Protein AF-G8E3T0-F1 (afdb_monomer)

Nearest PDB structures (foldseek):
  8xuq-assembly1_G  TM=8.216E-01  e=2.963E-08  Solanum lycopersicum
  9cc9-assembly1_L  TM=7.980E-01  e=1.361E-07  Nicotiana benthamiana
  8bv0-assembly2_C  TM=8.442E-01  e=3.912E-07  Solanum lycopersicum
  8xuo-assembly1_G  TM=8.029E-01  e=3.912E-07  Solanum lycopersicum
 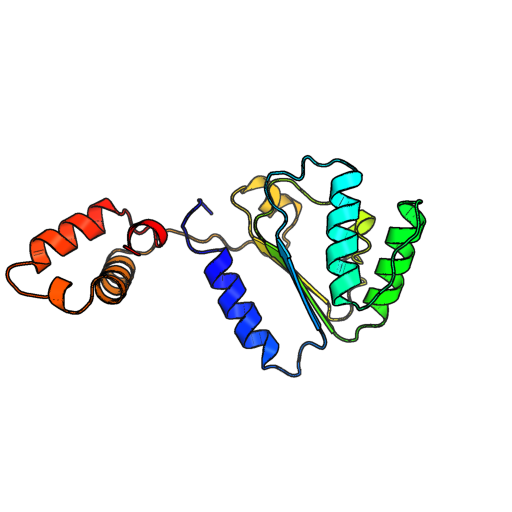 7jlv-assembly1_A  TM=8.069E-01  e=5.476E-06  Nicotiana benthamiana

Sequence (174 aa):
GMGGLGKTTLVRNINNKLGGLDSFNIVMWITVSNRYQEAESDLRKIQNLIAERLKLELREESMETRTSKLRARLMMEKTFVLILDDVWNPIDLDRLGIPEPQVLRGGKIILTTRSSDVCSQMADVPLKIEALNEDEAWSLFCKSAGDVATWEEIEPLAKAITEECGGLPLALKV

Foldseek 3Di:
DAPLLCLVVVVVVVVVVVVVDPLAPFEQEDELDPVCPVDPVSLVVRLVSLCVRLVHDQPDPDLVVSLCRSLVSQLVTQAYEYEYEADEAADDCSSSNNDDPVSHNHYYYHYDYNDPVNCVVPPPDDDDRDAADLVRLLVLLCVQVDPQCVPPVNVVVSSVQSVVQVRRSNSSND

InterPro domains:
  IPR002182 NB-ARC [PF00931] (1-146)
  IPR027417 P-loop containing nucleoside triphosphate hydrolase [G3DSA:3.40.50.300] (1-130)
  IPR027417 P-loop containing nucleoside triphosphate hydrolase [SSF52540] (1-174)
  IPR042197 Apoptotic protease-activating factors, helical domain [G3DSA:1.10.8.430] (131-174)

Secondary structure (DSSP, 8-state):
--TTSSHHHHHHHHHHHHTT-TT-SEEEEEE--TT--S-HHHHHHHHHHHHHHTT-----S-HHHHHHHHHHHHHT-SSEEEEEEEE-S---HHHHTPPPTTT-SSEEEEEEES-HHHHHHH-SS-----PPPHHHHHHHHHHHH-GGGGSTTTHHHHHHHHHHTTT-HHHH--

pLDDT: mean 90.87, std 7.91, range [58.47, 97.62]

Radius of gyration: 20.04 Å; Cα contacts (8 Å, |Δi|>4): 242; chains: 1; bounding box: 42×36×59 Å

Organism: Sesamum indicum (NCBI:txid4182)

Mean predicted aligned error: 5.02 Å

Structure (mmCIF, N/CA/C/O backbone):
data_AF-G8E3T0-F1
#
_entry.id   AF-G8E3T0-F1
#
loop_
_atom_site.group_PDB
_atom_site.id
_atom_site.type_symbol
_atom_site.label_atom_id
_atom_site.label_alt_id
_atom_site.label_comp_id
_atom_site.label_asym_id
_atom_site.label_entity_id
_atom_site.label_seq_id
_atom_site.pdbx_PDB_ins_code
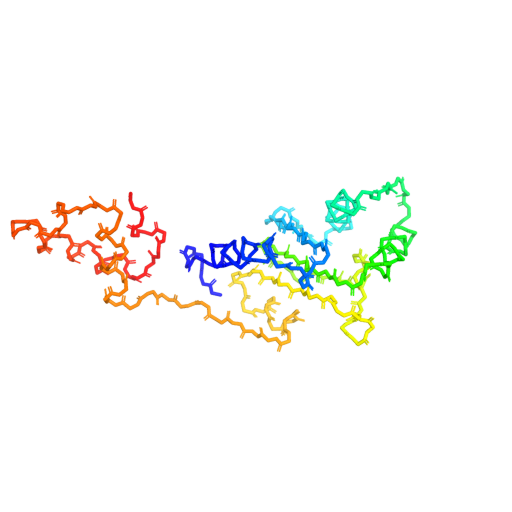_atom_site.Cartn_x
_atom_site.Cartn_y
_atom_site.Cartn_z
_atom_site.occupancy
_atom_site.B_iso_or_equiv
_atom_site.auth_seq_id
_atom_site.auth_comp_id
_atom_site.auth_asym_id
_atom_site.auth_atom_id
_atom_site.pdbx_PDB_model_num
ATOM 1 N N . GLY A 1 1 ? -10.520 4.197 -0.562 1.00 83.88 1 GLY A N 1
ATOM 2 C CA . GLY A 1 1 ? -11.008 4.255 0.838 1.00 83.88 1 GLY A CA 1
ATOM 3 C C . GLY A 1 1 ? -10.299 5.369 1.588 1.00 83.88 1 GLY A C 1
ATOM 4 O O . GLY A 1 1 ? -9.126 5.607 1.301 1.00 83.88 1 GLY A O 1
ATOM 5 N N . MET A 1 2 ? -10.971 6.037 2.531 1.00 90.12 2 MET A N 1
ATOM 6 C CA . MET A 1 2 ? -10.463 7.205 3.278 1.00 90.12 2 MET A CA 1
ATOM 7 C C . MET A 1 2 ? -9.108 6.953 3.978 1.00 90.12 2 MET A C 1
ATOM 9 O O . MET A 1 2 ? -8.680 5.810 4.178 1.00 90.12 2 MET A O 1
ATOM 13 N N . GLY A 1 3 ? -8.380 8.028 4.298 1.00 91.06 3 GLY A N 1
ATOM 14 C CA . GLY A 1 3 ? -7.191 7.969 5.156 1.00 91.06 3 GLY A CA 1
ATOM 15 C C . GLY A 1 3 ? -7.497 7.332 6.519 1.00 91.06 3 GLY A C 1
ATOM 16 O O . GLY A 1 3 ? -8.622 7.396 6.991 1.00 91.06 3 GLY A O 1
ATOM 17 N N . GLY A 1 4 ? -6.515 6.660 7.125 1.00 91.00 4 GLY A N 1
ATOM 18 C CA . GLY A 1 4 ? -6.674 6.045 8.452 1.00 91.00 4 GLY A CA 1
ATOM 19 C C . GLY A 1 4 ? -7.408 4.696 8.498 1.00 91.00 4 GLY A C 1
ATOM 20 O O . GLY A 1 4 ? -7.301 3.999 9.498 1.00 91.00 4 GLY A O 1
ATOM 21 N N . LEU A 1 5 ? -8.040 4.254 7.403 1.00 94.50 5 LEU A N 1
ATOM 22 C CA . LEU A 1 5 ? -8.772 2.974 7.325 1.00 94.50 5 LEU A CA 1
ATOM 23 C C . LEU A 1 5 ? -7.905 1.700 7.285 1.00 94.50 5 LEU A C 1
ATOM 25 O O . LEU A 1 5 ? -8.415 0.603 7.112 1.00 94.50 5 LEU A O 1
ATOM 29 N N . GLY A 1 6 ? -6.579 1.807 7.386 1.00 94.50 6 GLY A N 1
ATOM 30 C CA . GLY A 1 6 ? -5.718 0.620 7.453 1.00 94.50 6 GLY A CA 1
ATOM 31 C C . GLY A 1 6 ? -5.403 -0.072 6.118 1.00 94.50 6 GLY A C 1
ATOM 32 O O . GLY A 1 6 ? -4.883 -1.181 6.139 1.00 94.50 6 GLY A O 1
ATOM 33 N N . LYS A 1 7 ? -5.616 0.573 4.960 1.00 96.56 7 LYS A N 1
ATOM 34 C CA . LYS A 1 7 ? -5.222 0.040 3.629 1.00 96.56 7 LYS A CA 1
ATOM 35 C C . LYS A 1 7 ? -3.768 -0.457 3.589 1.00 96.56 7 LYS A C 1
ATOM 37 O O . LYS A 1 7 ? -3.505 -1.605 3.252 1.00 96.56 7 LYS A O 1
ATOM 42 N N . THR A 1 8 ? -2.829 0.398 3.995 1.00 96.06 8 THR A N 1
ATOM 43 C CA . THR A 1 8 ? -1.400 0.068 4.080 1.00 96.06 8 THR A CA 1
ATOM 44 C C . THR A 1 8 ? -1.142 -1.073 5.066 1.00 96.06 8 THR A C 1
ATOM 46 O O . THR A 1 8 ? -0.328 -1.951 4.799 1.00 96.06 8 THR A O 1
ATOM 49 N N . THR A 1 9 ? -1.863 -1.109 6.190 1.00 95.62 9 THR A N 1
ATOM 50 C CA . THR A 1 9 ? -1.767 -2.197 7.176 1.00 95.62 9 THR A CA 1
ATOM 51 C C . THR A 1 9 ? -2.233 -3.529 6.589 1.00 95.62 9 THR A C 1
ATOM 53 O O . THR A 1 9 ? -1.562 -4.542 6.775 1.00 95.62 9 THR A O 1
ATOM 56 N N . LEU A 1 10 ? -3.333 -3.533 5.832 1.00 95.75 10 LEU A N 1
ATOM 57 C CA . LEU A 1 10 ? -3.834 -4.720 5.145 1.00 95.75 10 LEU A CA 1
ATOM 58 C C . LEU A 1 10 ? -2.800 -5.253 4.148 1.00 95.75 10 LEU A C 1
ATOM 60 O O . LEU A 1 10 ? -2.443 -6.429 4.203 1.00 95.75 10 LEU A O 1
ATOM 64 N N . VAL A 1 11 ? -2.262 -4.387 3.287 1.00 96.12 11 VAL A N 1
ATOM 65 C CA . VAL A 1 11 ? -1.251 -4.795 2.302 1.00 96.12 11 VAL A CA 1
ATOM 66 C C . VAL A 1 11 ? 0.053 -5.230 2.975 1.00 96.12 11 VAL A C 1
ATOM 68 O O . VAL A 1 11 ? 0.683 -6.179 2.517 1.00 96.12 11 VAL A O 1
ATOM 71 N N . ARG A 1 12 ? 0.428 -4.639 4.117 1.00 95.62 12 ARG A N 1
ATOM 72 C CA . ARG A 1 12 ? 1.573 -5.093 4.925 1.00 95.62 12 ARG A CA 1
ATOM 73 C C . ARG A 1 12 ? 1.374 -6.511 5.447 1.00 95.62 12 ARG A C 1
ATOM 75 O O . ARG A 1 12 ? 2.288 -7.325 5.354 1.00 95.62 12 ARG A O 1
ATOM 82 N N . ASN A 1 13 ? 0.177 -6.832 5.932 1.00 94.00 13 ASN A N 1
ATOM 83 C CA . ASN A 1 13 ? -0.151 -8.189 6.362 1.00 94.00 13 ASN A CA 1
ATOM 84 C C . ASN A 1 13 ? -0.101 -9.187 5.196 1.00 94.00 13 ASN A C 1
ATOM 86 O O . ASN A 1 13 ? 0.366 -10.309 5.383 1.00 94.00 13 ASN A O 1
ATOM 90 N N . ILE A 1 14 ? -0.527 -8.780 3.994 1.00 92.62 14 ILE A N 1
ATOM 91 C CA . ILE A 1 14 ? -0.377 -9.590 2.775 1.00 92.62 14 ILE A CA 1
ATOM 92 C C . ILE A 1 14 ? 1.109 -9.803 2.468 1.00 92.62 14 ILE A C 1
ATOM 94 O O . ILE A 1 14 ? 1.539 -10.946 2.375 1.00 92.62 14 ILE A O 1
ATOM 98 N N . ASN A 1 15 ? 1.908 -8.736 2.393 1.00 93.00 15 ASN A N 1
ATOM 99 C CA . ASN A 1 15 ? 3.350 -8.805 2.139 1.00 93.00 15 ASN A CA 1
ATOM 100 C C . ASN A 1 15 ? 4.074 -9.761 3.101 1.00 93.00 15 ASN A C 1
ATOM 102 O O . ASN A 1 15 ? 4.874 -10.583 2.665 1.00 93.00 15 ASN A O 1
ATOM 106 N N . ASN A 1 16 ? 3.755 -9.698 4.396 1.00 90.81 16 ASN A N 1
ATOM 107 C CA . ASN A 1 16 ? 4.359 -10.571 5.405 1.00 90.81 16 ASN A CA 1
ATOM 108 C C . ASN A 1 16 ? 4.004 -12.049 5.193 1.00 90.81 16 ASN A C 1
ATOM 110 O O . ASN A 1 16 ? 4.839 -12.914 5.435 1.00 90.81 16 ASN A O 1
ATOM 114 N N . LYS A 1 17 ? 2.788 -12.345 4.716 1.00 89.19 17 LYS A N 1
ATOM 115 C CA . LYS A 1 17 ? 2.396 -13.711 4.342 1.00 89.19 17 LYS A CA 1
ATOM 116 C C . LYS A 1 17 ? 3.074 -14.157 3.048 1.00 89.19 17 LYS A C 1
ATOM 118 O O . LYS A 1 17 ? 3.516 -15.295 2.975 1.00 89.19 17 LYS A O 1
ATOM 123 N N . LEU A 1 18 ? 3.194 -13.269 2.058 1.00 86.69 18 LEU A N 1
ATOM 124 C CA . LEU A 1 18 ? 3.864 -13.564 0.787 1.00 86.69 18 LEU A CA 1
ATOM 125 C C . LEU A 1 18 ? 5.347 -13.893 0.977 1.00 86.69 18 LEU A C 1
ATOM 127 O O . LEU A 1 18 ? 5.842 -14.804 0.329 1.00 86.69 18 LEU A O 1
ATOM 131 N N . GLY A 1 19 ? 6.036 -13.204 1.891 1.00 74.88 19 GLY A N 1
ATOM 132 C CA . GLY A 1 19 ? 7.446 -13.471 2.193 1.00 74.88 19 GLY A CA 1
ATOM 133 C C . GLY A 1 19 ? 7.724 -14.862 2.779 1.00 74.88 19 GLY A C 1
ATOM 134 O O . GLY A 1 19 ? 8.878 -15.272 2.814 1.00 74.88 19 GLY A O 1
ATOM 135 N N . GLY A 1 20 ? 6.690 -15.583 3.228 1.00 70.44 20 GLY A N 1
ATOM 136 C CA . GLY A 1 20 ? 6.786 -16.965 3.705 1.00 70.44 20 GLY A CA 1
ATOM 137 C C . GLY A 1 20 ? 6.290 -18.016 2.707 1.00 70.44 20 GLY A C 1
ATOM 138 O O . GLY A 1 20 ? 6.202 -19.184 3.074 1.00 70.44 20 GLY A O 1
ATOM 139 N N . LEU A 1 21 ? 5.916 -17.623 1.484 1.00 74.44 21 LEU A N 1
ATOM 140 C CA . LEU A 1 21 ? 5.403 -18.528 0.456 1.00 74.44 21 LEU A CA 1
ATOM 141 C C . LEU A 1 21 ? 6.406 -18.669 -0.692 1.00 74.44 21 LEU A C 1
ATOM 143 O O . LEU A 1 21 ? 6.811 -17.679 -1.292 1.00 74.44 21 LEU A O 1
ATOM 147 N N . ASP A 1 22 ? 6.678 -19.907 -1.106 1.00 73.94 22 ASP A N 1
ATOM 148 C CA . ASP A 1 22 ? 7.505 -20.205 -2.290 1.00 73.94 22 ASP A CA 1
ATOM 149 C C . ASP A 1 22 ? 6.819 -19.838 -3.623 1.00 73.94 22 ASP A C 1
ATOM 151 O O . ASP A 1 22 ? 7.377 -20.026 -4.706 1.00 73.94 22 ASP A O 1
ATOM 155 N N . SER A 1 23 ? 5.581 -19.333 -3.570 1.00 78.50 23 SER A N 1
ATOM 156 C CA . SER A 1 23 ? 4.791 -18.977 -4.749 1.00 78.50 23 SER A CA 1
ATOM 157 C C . SER A 1 23 ? 5.252 -17.690 -5.432 1.00 78.50 23 SER A C 1
ATOM 159 O O . SER A 1 23 ? 4.863 -17.473 -6.578 1.00 78.50 23 SER A O 1
ATOM 161 N N . PHE A 1 24 ? 6.027 -16.839 -4.744 1.00 82.50 24 PHE A N 1
ATOM 162 C CA . PHE A 1 24 ? 6.561 -15.594 -5.298 1.00 82.50 24 PHE A CA 1
ATOM 163 C C . PHE A 1 24 ? 8.069 -15.476 -5.096 1.00 82.50 24 PHE A C 1
ATOM 165 O O . PHE A 1 24 ? 8.551 -15.433 -3.971 1.00 82.50 24 PHE A O 1
ATOM 172 N N . ASN A 1 25 ? 8.811 -15.352 -6.196 1.00 85.44 25 ASN A N 1
ATOM 173 C CA . ASN A 1 25 ? 10.271 -15.244 -6.159 1.00 85.44 25 ASN A CA 1
ATOM 174 C C . ASN A 1 25 ? 10.739 -13.909 -5.565 1.00 85.44 25 ASN A C 1
ATOM 176 O O . ASN A 1 25 ? 11.810 -13.824 -4.966 1.00 85.44 25 ASN A O 1
ATOM 180 N N . ILE A 1 26 ? 9.960 -12.848 -5.790 1.00 89.56 26 ILE A N 1
ATOM 181 C CA . ILE A 1 26 ? 10.305 -11.493 -5.376 1.00 89.56 26 ILE A CA 1
ATOM 182 C C . ILE A 1 26 ? 9.055 -10.681 -5.039 1.00 89.56 26 ILE A C 1
ATOM 184 O O . ILE A 1 26 ? 8.051 -10.703 -5.751 1.00 89.56 26 ILE A O 1
ATOM 188 N N . VAL A 1 27 ? 9.141 -9.921 -3.947 1.00 91.88 27 VAL A N 1
ATOM 189 C CA . VAL A 1 27 ? 8.119 -8.959 -3.530 1.00 91.88 27 VAL A CA 1
ATOM 190 C C . VAL A 1 27 ? 8.774 -7.589 -3.369 1.00 91.88 27 VAL A C 1
ATOM 192 O O . VAL A 1 27 ? 9.738 -7.415 -2.620 1.00 91.88 27 VAL A O 1
ATOM 195 N N . MET A 1 28 ? 8.267 -6.603 -4.102 1.00 93.88 28 MET A N 1
ATOM 196 C CA . MET A 1 28 ? 8.812 -5.251 -4.172 1.00 93.88 28 MET A CA 1
ATOM 197 C C . MET A 1 28 ? 7.802 -4.277 -3.582 1.00 93.88 28 MET A C 1
ATOM 199 O O . MET A 1 28 ? 6.736 -4.079 -4.150 1.00 93.88 28 MET A O 1
ATOM 203 N N . TRP A 1 29 ? 8.136 -3.660 -2.450 1.00 95.38 29 TRP A N 1
ATOM 204 C CA . TRP A 1 29 ? 7.296 -2.638 -1.826 1.00 95.38 29 TRP A CA 1
ATOM 205 C C . TRP A 1 29 ? 7.850 -1.251 -2.107 1.00 95.38 29 TRP A C 1
ATOM 207 O O . TRP A 1 29 ? 8.962 -0.938 -1.674 1.00 95.38 29 TRP A O 1
ATOM 217 N N . ILE A 1 30 ? 7.054 -0.412 -2.764 1.00 94.81 30 ILE A N 1
ATOM 218 C CA . ILE A 1 30 ? 7.405 0.953 -3.143 1.00 94.81 30 ILE A CA 1
ATOM 219 C C . ILE A 1 30 ? 6.342 1.905 -2.597 1.00 94.81 30 ILE A C 1
ATOM 221 O O . ILE A 1 30 ? 5.166 1.780 -2.923 1.00 94.81 30 ILE A O 1
ATOM 225 N N . THR A 1 31 ? 6.750 2.873 -1.777 1.00 93.19 31 THR A N 1
ATOM 226 C CA . THR A 1 31 ? 5.851 3.936 -1.305 1.00 93.19 31 THR A CA 1
ATOM 227 C C . THR A 1 31 ? 5.941 5.136 -2.244 1.00 93.19 31 THR A C 1
ATOM 229 O O . THR A 1 31 ? 6.996 5.764 -2.366 1.00 93.19 31 THR A O 1
ATOM 232 N N . VAL A 1 32 ? 4.824 5.472 -2.887 1.00 86.12 32 VAL A N 1
ATOM 233 C CA . VAL A 1 32 ? 4.711 6.512 -3.919 1.00 86.12 32 VAL A CA 1
ATOM 234 C C . VAL A 1 32 ? 4.202 7.831 -3.322 1.00 86.12 32 VAL A C 1
ATOM 236 O O . VAL A 1 32 ? 3.368 8.482 -3.916 1.00 86.12 32 VAL A O 1
ATOM 239 N N . SER A 1 33 ? 4.690 8.244 -2.149 1.00 72.56 33 SER A N 1
ATOM 240 C CA . SER A 1 33 ? 4.393 9.527 -1.465 1.00 72.56 33 SER A CA 1
ATOM 241 C C . SER A 1 33 ? 3.798 10.678 -2.318 1.00 72.56 33 SER A C 1
ATOM 243 O O . SER A 1 33 ? 4.278 10.980 -3.402 1.00 72.56 33 SER A O 1
ATOM 245 N N . ASN A 1 34 ? 2.868 11.457 -1.754 1.00 68.00 34 ASN A N 1
ATOM 246 C CA . ASN A 1 34 ? 2.242 12.656 -2.359 1.00 68.00 34 ASN A CA 1
ATOM 247 C C . ASN A 1 34 ? 3.166 13.736 -2.968 1.00 68.00 34 ASN A C 1
ATOM 249 O O . ASN A 1 34 ? 2.684 14.708 -3.547 1.00 68.00 34 ASN A O 1
ATOM 253 N N . ARG A 1 35 ? 4.483 13.618 -2.791 1.00 62.62 35 ARG A N 1
ATOM 254 C CA . ARG A 1 35 ? 5.491 14.487 -3.404 1.00 62.62 35 ARG A CA 1
ATOM 255 C C . ARG A 1 35 ? 5.756 14.157 -4.873 1.00 62.62 35 ARG A C 1
ATOM 257 O O . ARG A 1 35 ? 6.426 14.950 -5.526 1.00 62.62 35 ARG A O 1
ATOM 264 N N . TYR A 1 36 ? 5.282 13.015 -5.369 1.00 64.25 36 TYR A N 1
ATOM 265 C CA . TYR A 1 36 ? 5.365 12.672 -6.783 1.00 64.25 36 TYR A CA 1
ATOM 266 C C . TYR A 1 36 ? 4.211 13.365 -7.531 1.00 64.25 36 TYR A C 1
ATOM 268 O O . TYR A 1 36 ? 3.049 13.006 -7.357 1.00 64.25 36 TYR A O 1
ATOM 276 N N . GLN A 1 37 ? 4.526 14.390 -8.320 1.00 58.47 37 GLN A N 1
ATOM 277 C CA . GLN A 1 37 ? 3.579 15.250 -9.044 1.00 58.47 37 GLN A CA 1
ATOM 278 C C . GLN A 1 37 ? 3.630 14.966 -10.554 1.00 58.47 37 GLN A C 1
ATOM 280 O O . GLN A 1 37 ? 3.716 15.884 -11.363 1.00 58.47 37 GLN A O 1
ATOM 285 N N . GLU A 1 38 ? 3.619 13.679 -10.925 1.00 62.50 38 GLU A N 1
ATOM 286 C CA . GLU A 1 38 ? 3.569 13.187 -12.319 1.00 62.50 38 GLU A CA 1
ATOM 287 C C . GLU A 1 38 ? 4.740 13.623 -13.222 1.00 62.50 38 GLU A C 1
A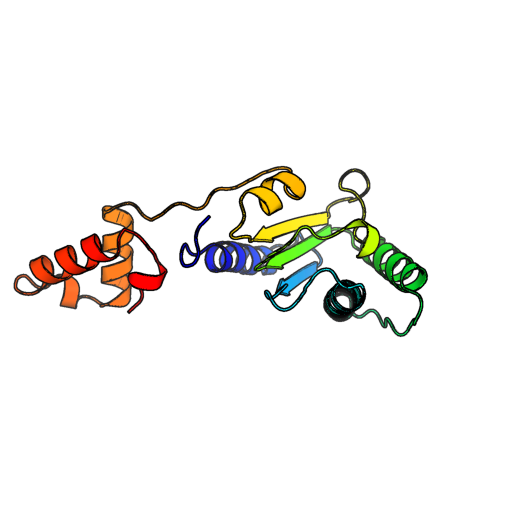TOM 289 O O . GLU A 1 38 ? 4.726 13.403 -14.435 1.00 62.50 38 GLU A O 1
ATOM 294 N N . ALA A 1 39 ? 5.801 14.196 -12.652 1.00 73.56 39 ALA A N 1
ATOM 295 C CA . ALA A 1 39 ? 6.979 14.564 -13.417 1.00 73.56 39 ALA A CA 1
ATOM 296 C C . ALA A 1 39 ? 7.764 13.313 -13.837 1.00 73.56 39 ALA A C 1
ATOM 298 O O . ALA A 1 39 ? 7.800 12.296 -13.141 1.00 73.56 39 ALA A O 1
ATOM 299 N N . GLU A 1 40 ? 8.498 13.396 -14.947 1.00 78.50 40 GLU A N 1
ATOM 300 C CA . GLU A 1 40 ? 9.397 12.311 -15.364 1.00 78.50 40 GLU A CA 1
ATOM 301 C C . GLU A 1 40 ? 10.424 11.953 -14.270 1.00 78.50 40 GLU A C 1
ATOM 303 O O . GLU A 1 40 ? 10.808 10.794 -14.107 1.00 78.50 40 GLU A O 1
ATOM 308 N N . SER A 1 41 ? 10.824 12.935 -13.457 1.00 82.81 41 SER A N 1
ATOM 309 C CA . SER A 1 41 ? 11.708 12.733 -12.306 1.00 82.81 41 SER A CA 1
ATOM 310 C C . SER A 1 41 ? 11.114 11.796 -11.250 1.00 82.81 41 SER A C 1
ATOM 312 O O . SER A 1 41 ? 11.861 11.108 -10.555 1.00 82.81 41 SER A O 1
ATOM 314 N N . ASP A 1 42 ? 9.792 11.715 -11.150 1.00 86.00 42 ASP A N 1
ATOM 315 C CA . ASP A 1 42 ? 9.087 10.873 -10.193 1.00 86.00 42 ASP A CA 1
ATOM 316 C C . ASP A 1 42 ? 9.016 9.423 -10.664 1.00 86.00 42 ASP A C 1
ATOM 318 O O . ASP A 1 42 ? 9.360 8.512 -9.907 1.00 86.00 42 ASP A O 1
ATOM 322 N N . LEU A 1 43 ? 8.721 9.209 -11.950 1.00 89.12 43 LEU A N 1
ATOM 323 C CA . LEU A 1 43 ? 8.836 7.891 -12.578 1.00 89.12 43 LEU A CA 1
ATOM 324 C C . LEU A 1 43 ? 10.261 7.346 -12.451 1.00 89.12 43 LEU A C 1
ATOM 326 O O . LEU A 1 43 ? 10.448 6.190 -12.074 1.00 89.12 43 LEU A O 1
ATOM 330 N N . ARG A 1 44 ? 11.282 8.184 -12.670 1.00 91.56 44 ARG A N 1
ATOM 331 C CA . ARG A 1 44 ? 12.691 7.790 -12.498 1.00 91.56 44 ARG A CA 1
ATOM 332 C C . ARG A 1 44 ? 13.007 7.348 -11.070 1.00 91.56 44 ARG A C 1
ATOM 334 O O . ARG A 1 44 ? 13.725 6.363 -10.897 1.00 91.56 44 ARG A O 1
ATOM 341 N N . LYS A 1 45 ? 12.476 8.038 -10.053 1.00 91.00 45 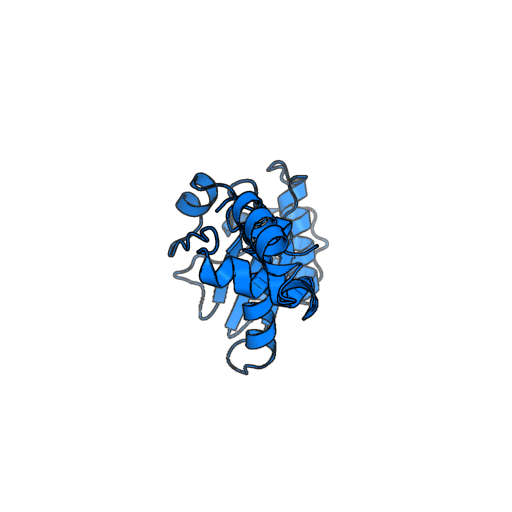LYS A N 1
ATOM 342 C CA . LYS A 1 45 ? 12.640 7.648 -8.640 1.00 91.00 45 LYS A CA 1
ATOM 343 C C . LYS A 1 45 ? 11.980 6.297 -8.364 1.00 91.00 45 LYS A C 1
ATOM 345 O O . LYS A 1 45 ? 12.618 5.435 -7.768 1.00 91.00 45 LYS A O 1
ATOM 350 N N . ILE A 1 46 ? 10.755 6.077 -8.846 1.00 92.69 46 ILE A N 1
ATOM 351 C CA . ILE A 1 46 ? 10.059 4.787 -8.703 1.00 92.69 46 ILE A CA 1
ATOM 352 C C . ILE A 1 46 ? 10.846 3.670 -9.402 1.00 92.69 46 ILE A C 1
ATOM 354 O O . ILE A 1 46 ? 11.077 2.621 -8.803 1.00 92.69 46 ILE A O 1
ATOM 358 N N . GLN A 1 47 ? 11.338 3.906 -10.622 1.00 94.81 47 GLN A N 1
ATOM 359 C CA . GLN A 1 47 ? 12.198 2.954 -11.327 1.00 94.81 47 GLN A CA 1
ATOM 360 C C . GLN A 1 47 ? 13.471 2.620 -10.552 1.00 94.81 47 GLN A C 1
ATOM 362 O O . GLN A 1 47 ? 13.858 1.458 -10.519 1.00 94.81 47 GLN A O 1
ATOM 367 N N . ASN A 1 48 ? 14.115 3.607 -9.922 1.00 94.50 48 ASN A N 1
ATOM 368 C CA . ASN A 1 48 ? 15.296 3.364 -9.092 1.00 94.50 48 ASN A CA 1
ATOM 369 C C . ASN A 1 48 ? 14.968 2.459 -7.902 1.00 94.50 48 ASN A C 1
ATOM 371 O O . ASN A 1 48 ? 15.697 1.504 -7.656 1.00 94.50 48 ASN A O 1
ATOM 375 N N . LEU A 1 49 ? 13.854 2.715 -7.208 1.00 94.62 49 LEU A N 1
ATOM 376 C CA . LEU A 1 49 ? 13.423 1.888 -6.078 1.00 94.62 49 LEU A CA 1
ATOM 377 C C . LEU A 1 49 ? 13.107 0.450 -6.522 1.00 94.62 49 LEU A C 1
ATOM 379 O O . LEU A 1 49 ? 13.462 -0.503 -5.833 1.00 94.62 49 LEU A O 1
ATOM 383 N N . ILE A 1 50 ? 12.482 0.271 -7.688 1.00 95.19 50 ILE A N 1
ATOM 384 C CA . ILE A 1 50 ? 12.228 -1.058 -8.265 1.00 95.19 50 ILE A CA 1
ATOM 385 C C . ILE A 1 50 ? 13.547 -1.740 -8.660 1.00 95.19 50 ILE A C 1
ATOM 387 O O . ILE A 1 50 ? 13.767 -2.905 -8.329 1.00 95.19 50 ILE A O 1
ATOM 391 N N . ALA A 1 51 ? 14.444 -1.020 -9.336 1.00 95.69 51 ALA A N 1
ATOM 392 C CA . ALA A 1 51 ? 15.740 -1.533 -9.769 1.00 95.69 51 ALA A CA 1
ATOM 393 C C . ALA A 1 51 ? 16.601 -1.983 -8.578 1.00 95.69 51 ALA A C 1
ATOM 395 O O . ALA A 1 51 ? 17.190 -3.062 -8.630 1.00 95.69 51 ALA A O 1
ATOM 396 N N . GLU A 1 52 ? 16.593 -1.231 -7.475 1.00 95.06 52 GLU A N 1
ATOM 397 C CA . GLU A 1 52 ? 17.261 -1.602 -6.225 1.00 95.06 52 GLU A CA 1
ATOM 398 C C . GLU A 1 52 ? 16.755 -2.953 -5.697 1.00 95.06 52 GLU A C 1
ATOM 400 O O . GLU A 1 52 ? 17.555 -3.842 -5.396 1.00 95.06 52 GLU A O 1
ATOM 405 N N . ARG A 1 53 ? 15.430 -3.166 -5.671 1.00 93.50 53 ARG A N 1
ATOM 406 C CA . ARG A 1 53 ? 14.846 -4.458 -5.263 1.00 93.50 53 ARG A CA 1
ATOM 407 C C . ARG A 1 53 ? 15.238 -5.603 -6.194 1.00 93.50 53 ARG A C 1
ATOM 409 O O . ARG A 1 53 ? 15.443 -6.720 -5.726 1.00 93.50 53 ARG A O 1
ATOM 416 N N . LEU A 1 54 ? 15.384 -5.325 -7.487 1.00 93.25 54 LEU A N 1
ATOM 417 C CA . LEU A 1 54 ? 15.814 -6.294 -8.500 1.00 93.25 54 LEU A CA 1
ATOM 418 C C . LEU A 1 54 ? 17.332 -6.518 -8.534 1.00 93.25 54 LEU A C 1
ATOM 420 O O . LEU A 1 54 ? 17.793 -7.358 -9.318 1.00 93.25 54 LEU A O 1
ATOM 424 N N . LYS A 1 55 ? 18.102 -5.781 -7.719 1.00 94.25 55 LYS A N 1
ATOM 425 C CA . LYS A 1 55 ? 19.572 -5.707 -7.782 1.00 94.25 55 LYS A CA 1
ATOM 426 C C . LYS A 1 55 ? 20.064 -5.344 -9.190 1.00 94.25 55 LYS A C 1
ATOM 428 O O . LYS A 1 55 ? 21.068 -5.866 -9.669 1.00 94.25 55 LYS A O 1
ATOM 433 N N . LEU A 1 56 ? 19.312 -4.480 -9.870 1.00 95.62 56 LEU A N 1
ATOM 434 C CA . LEU A 1 56 ? 19.609 -3.964 -11.197 1.00 95.62 56 LEU A CA 1
ATOM 435 C C . LEU A 1 56 ? 20.263 -2.594 -11.077 1.00 95.62 56 LEU A C 1
ATOM 437 O O . LEU A 1 56 ? 19.726 -1.678 -10.461 1.00 95.62 56 LEU A O 1
ATOM 441 N N . GLU A 1 57 ? 21.390 -2.431 -11.752 1.00 93.81 57 GLU A N 1
ATOM 442 C CA . GLU A 1 57 ? 22.006 -1.127 -11.912 1.00 93.81 57 GLU A CA 1
ATOM 443 C C . GLU A 1 57 ? 21.348 -0.340 -13.055 1.00 93.81 57 GLU A C 1
ATOM 445 O O . GLU A 1 57 ? 21.331 -0.796 -14.203 1.00 93.81 57 GLU A O 1
ATOM 450 N N . LEU A 1 58 ? 20.825 0.849 -12.745 1.00 92.31 58 LEU A N 1
ATOM 451 C CA . LEU A 1 58 ? 20.059 1.691 -13.668 1.00 92.31 58 LEU A CA 1
ATOM 452 C C . LEU A 1 58 ? 20.647 3.115 -13.724 1.00 92.31 58 LEU A C 1
ATOM 454 O O . LEU A 1 58 ? 20.151 4.038 -13.072 1.00 92.31 58 LEU A O 1
ATOM 458 N N . ARG A 1 59 ? 21.742 3.277 -14.477 1.00 89.38 59 ARG A N 1
ATOM 459 C CA . ARG A 1 59 ? 22.532 4.526 -14.595 1.00 89.38 59 ARG A CA 1
ATOM 460 C C . ARG A 1 59 ? 22.158 5.376 -15.808 1.00 89.38 59 ARG A C 1
ATOM 462 O O . ARG A 1 59 ? 22.679 6.471 -15.976 1.00 89.38 59 ARG A O 1
ATOM 469 N N . GLU A 1 60 ? 21.306 4.853 -16.675 1.00 91.00 60 GLU A N 1
ATOM 470 C CA . GLU A 1 60 ? 21.001 5.452 -17.962 1.00 91.00 60 GLU A CA 1
ATOM 471 C C . GLU A 1 60 ? 20.244 6.772 -17.789 1.00 91.00 60 GLU A C 1
ATOM 473 O O . GLU A 1 60 ? 19.326 6.875 -16.968 1.00 91.00 60 GLU A O 1
ATOM 478 N N . GLU A 1 61 ? 20.622 7.775 -18.585 1.00 85.31 61 GLU A N 1
ATOM 479 C CA . GLU A 1 61 ? 19.958 9.079 -18.608 1.00 85.31 61 GLU A CA 1
ATOM 480 C C . GLU A 1 61 ? 18.654 9.049 -19.407 1.00 85.31 61 GLU A C 1
ATOM 482 O O . GLU A 1 61 ? 17.720 9.767 -19.061 1.00 85.31 61 GLU A O 1
ATOM 487 N N . SER A 1 62 ? 18.561 8.213 -20.446 1.00 93.25 62 SER A N 1
ATOM 488 C CA . SER A 1 62 ? 17.357 8.085 -21.274 1.00 93.25 62 SER A CA 1
ATOM 489 C C . SER A 1 62 ? 16.259 7.316 -20.546 1.00 93.25 62 SER A C 1
ATOM 491 O O . SER A 1 62 ? 16.462 6.182 -20.109 1.00 93.25 62 SER A O 1
ATOM 493 N N . MET A 1 63 ? 15.070 7.911 -20.475 1.00 92.06 63 MET A N 1
ATOM 494 C CA . MET A 1 63 ? 13.885 7.286 -19.894 1.00 92.06 63 MET A CA 1
ATOM 495 C C . MET A 1 63 ? 13.529 5.972 -20.609 1.00 92.06 63 MET A C 1
ATOM 497 O O . MET A 1 63 ? 13.306 4.958 -19.956 1.00 92.06 63 MET A O 1
ATOM 501 N N . GLU A 1 64 ? 13.584 5.954 -21.941 1.00 94.56 64 GLU A N 1
ATOM 502 C CA . GLU A 1 64 ? 13.287 4.777 -22.768 1.00 94.56 64 GLU A CA 1
ATOM 503 C C . GLU A 1 64 ? 14.236 3.604 -22.482 1.00 94.56 64 GLU A C 1
ATOM 505 O O . GLU A 1 64 ? 13.802 2.461 -22.300 1.00 94.56 64 GLU A O 1
ATOM 510 N N . THR A 1 65 ? 15.542 3.881 -22.382 1.00 95.38 65 THR A N 1
ATOM 511 C CA . THR A 1 65 ? 16.539 2.845 -22.083 1.00 95.38 65 THR A CA 1
ATOM 512 C C . THR A 1 65 ? 16.334 2.287 -20.678 1.00 95.38 65 THR A C 1
ATOM 514 O O . THR A 1 65 ? 16.401 1.072 -20.484 1.00 95.38 65 THR A O 1
ATOM 517 N N . ARG A 1 66 ? 16.018 3.150 -19.702 1.00 95.56 66 ARG A N 1
ATOM 518 C CA . ARG A 1 66 ? 15.718 2.726 -18.328 1.00 95.56 66 ARG A CA 1
ATOM 519 C C . ARG A 1 66 ? 14.502 1.806 -18.278 1.00 95.56 66 ARG A C 1
ATOM 521 O O . ARG A 1 66 ? 14.576 0.724 -17.697 1.00 95.56 66 ARG A O 1
ATOM 528 N N . THR A 1 67 ? 13.414 2.214 -18.926 1.00 95.62 67 THR A N 1
ATOM 529 C CA . THR A 1 67 ? 12.164 1.451 -19.037 1.00 95.62 67 THR A CA 1
ATOM 530 C C . THR A 1 67 ? 12.401 0.087 -19.671 1.00 95.62 67 THR A C 1
ATOM 532 O O . THR A 1 67 ? 12.004 -0.931 -19.103 1.00 95.62 67 THR A O 1
ATOM 535 N N . SER A 1 68 ? 13.120 0.043 -20.793 1.00 95.69 68 SER A N 1
ATOM 536 C CA . SER A 1 68 ? 13.427 -1.203 -21.502 1.00 95.69 68 SER A CA 1
ATOM 537 C C . SER A 1 68 ? 14.287 -2.152 -20.663 1.00 95.69 68 SER A C 1
ATOM 539 O O . SER A 1 68 ? 14.009 -3.350 -20.598 1.00 95.69 68 SER A O 1
ATOM 541 N N . LYS A 1 69 ? 15.303 -1.627 -19.967 1.00 96.38 69 LYS A N 1
ATOM 542 C CA . LYS A 1 69 ? 16.197 -2.421 -19.112 1.00 96.38 69 LYS A CA 1
ATOM 543 C C . LYS A 1 69 ? 15.472 -2.983 -17.891 1.00 96.38 69 LYS A C 1
ATOM 545 O O . LYS A 1 69 ? 15.634 -4.160 -17.566 1.00 96.38 69 LYS A O 1
ATOM 550 N N . LEU A 1 70 ? 14.646 -2.163 -17.242 1.00 96.00 70 LEU A N 1
ATOM 551 C CA . LEU A 1 70 ? 13.830 -2.584 -16.106 1.00 96.00 70 LEU A CA 1
ATOM 552 C C . LEU A 1 70 ? 12.815 -3.652 -16.531 1.00 96.00 70 LEU A C 1
ATOM 554 O O . LEU A 1 70 ? 12.717 -4.689 -15.875 1.00 96.00 70 LEU A O 1
ATOM 558 N N . ARG A 1 71 ? 12.143 -3.456 -17.672 1.00 94.81 71 ARG A N 1
ATOM 559 C CA . ARG A 1 71 ? 11.226 -4.443 -18.255 1.00 94.81 71 ARG A CA 1
ATOM 560 C C . ARG A 1 71 ? 11.919 -5.768 -18.535 1.00 94.81 71 ARG A C 1
ATOM 562 O O . ARG A 1 71 ? 11.437 -6.808 -18.097 1.00 94.81 71 ARG A O 1
ATOM 569 N N . ALA A 1 72 ? 13.060 -5.740 -19.223 1.00 93.94 72 ALA A N 1
ATOM 570 C CA . ALA A 1 72 ? 13.824 -6.945 -19.533 1.00 93.94 72 ALA A CA 1
ATOM 571 C C . ALA A 1 72 ? 14.213 -7.705 -18.258 1.00 93.94 72 ALA A C 1
ATOM 573 O O . ALA A 1 72 ? 14.035 -8.918 -18.181 1.00 93.94 72 ALA A O 1
ATOM 574 N N . ARG A 1 73 ? 14.666 -6.985 -17.225 1.00 93.94 73 ARG A N 1
ATOM 575 C CA . ARG A 1 73 ? 15.011 -7.570 -15.927 1.00 93.94 73 ARG A CA 1
ATOM 576 C C . ARG A 1 73 ? 13.802 -8.190 -15.224 1.00 93.94 73 ARG A C 1
ATOM 578 O O . ARG A 1 73 ? 13.952 -9.275 -14.668 1.00 93.94 73 ARG A O 1
ATOM 585 N N . LEU A 1 74 ? 12.642 -7.532 -15.229 1.00 92.25 74 LEU A N 1
ATOM 586 C CA . LEU A 1 74 ? 11.407 -8.072 -14.644 1.00 92.25 74 LEU A CA 1
ATOM 587 C C . LEU A 1 74 ? 10.936 -9.338 -15.359 1.00 92.25 74 LEU A C 1
ATOM 589 O O . LEU A 1 74 ? 10.517 -10.283 -14.703 1.00 92.25 74 LEU A O 1
ATOM 593 N N . MET A 1 75 ? 11.053 -9.384 -16.686 1.00 90.75 75 MET A N 1
ATOM 594 C CA . MET A 1 75 ? 10.657 -10.546 -17.491 1.00 90.75 75 MET A CA 1
ATOM 595 C C . MET A 1 75 ? 11.526 -11.791 -17.249 1.00 90.75 75 MET A C 1
ATOM 597 O O . MET A 1 75 ? 11.145 -12.885 -17.660 1.00 90.75 75 MET A O 1
ATOM 601 N N . MET A 1 76 ? 12.676 -11.650 -16.580 1.00 91.00 76 MET A N 1
ATOM 602 C CA . MET A 1 76 ? 13.487 -12.786 -16.125 1.00 91.00 76 MET A CA 1
ATOM 603 C C . MET A 1 76 ? 12.939 -13.428 -14.842 1.00 91.00 76 MET A C 1
ATOM 605 O O . MET A 1 76 ? 13.321 -14.552 -14.517 1.00 91.00 76 MET A O 1
ATOM 609 N N . GLU A 1 77 ? 12.071 -12.734 -14.099 1.00 89.25 77 GLU A N 1
ATOM 61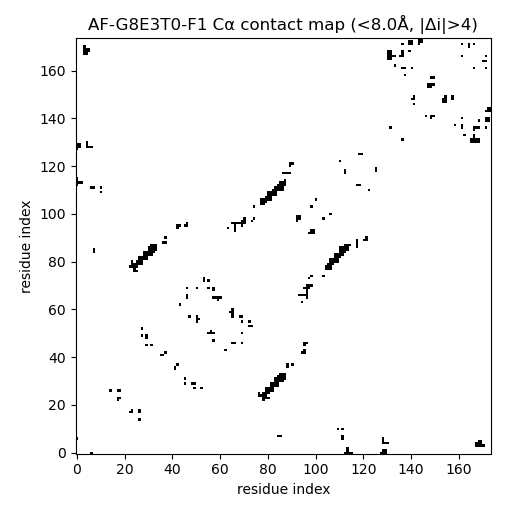0 C CA . GLU A 1 77 ? 11.480 -13.260 -12.870 1.00 89.25 77 GLU A CA 1
ATOM 611 C C . GLU A 1 77 ? 10.323 -14.205 -13.185 1.00 89.25 77 GLU A C 1
ATOM 613 O O . GLU A 1 77 ? 9.399 -13.862 -13.920 1.00 89.25 77 GLU A O 1
ATOM 618 N N . LYS A 1 78 ? 10.345 -15.403 -12.588 1.00 86.44 78 LYS A N 1
ATOM 619 C CA . LYS A 1 78 ? 9.287 -16.406 -12.794 1.00 86.44 78 LYS A CA 1
ATOM 620 C C . LYS A 1 78 ? 7.940 -15.933 -12.244 1.00 86.44 78 LYS A C 1
ATOM 622 O O . LYS A 1 78 ? 6.905 -16.228 -12.829 1.00 86.44 78 LYS A O 1
ATOM 627 N N . THR A 1 79 ? 7.963 -15.267 -11.092 1.00 90.00 79 THR A N 1
ATOM 628 C CA . THR A 1 79 ? 6.795 -14.671 -10.437 1.00 90.00 79 THR A CA 1
ATOM 629 C C . THR A 1 79 ? 7.248 -13.483 -9.595 1.00 90.00 79 THR A C 1
ATOM 631 O O . THR A 1 79 ? 8.341 -13.504 -9.023 1.00 90.00 79 THR A O 1
ATOM 634 N N . PHE A 1 80 ? 6.414 -12.451 -9.492 1.00 91.06 80 PHE A N 1
ATOM 635 C CA . PHE A 1 80 ? 6.699 -11.314 -8.622 1.00 91.06 80 PHE A CA 1
ATOM 636 C C . PHE A 1 80 ? 5.435 -10.629 -8.120 1.00 91.06 80 PHE A C 1
ATOM 638 O O . PHE A 1 80 ? 4.377 -10.720 -8.740 1.00 91.06 80 PHE A O 1
ATOM 645 N N . VAL A 1 81 ? 5.564 -9.874 -7.032 1.00 93.81 81 VAL A N 1
ATOM 646 C CA . VAL A 1 81 ? 4.541 -8.923 -6.591 1.00 93.81 81 VAL A CA 1
ATOM 647 C C . VAL A 1 81 ? 5.149 -7.531 -6.491 1.00 93.81 81 VAL A C 1
ATOM 649 O O . VAL A 1 81 ? 6.143 -7.335 -5.794 1.00 93.81 81 VAL A O 1
ATOM 652 N N . LEU A 1 82 ? 4.546 -6.559 -7.170 1.00 94.69 82 LEU A N 1
ATOM 653 C CA . LEU A 1 82 ? 4.847 -5.141 -7.012 1.00 94.69 82 LEU A CA 1
ATOM 654 C C . LEU A 1 82 ? 3.746 -4.482 -6.179 1.00 94.69 82 LEU A C 1
ATOM 656 O O . LEU A 1 82 ? 2.585 -4.459 -6.576 1.00 94.69 82 LEU A O 1
ATOM 660 N N . ILE A 1 83 ? 4.118 -3.939 -5.028 1.00 96.06 83 ILE A N 1
ATOM 661 C CA . ILE A 1 83 ? 3.243 -3.172 -4.149 1.00 96.06 83 ILE A CA 1
ATOM 662 C C . ILE A 1 83 ? 3.557 -1.686 -4.336 1.00 96.06 83 ILE A C 1
ATOM 664 O O . ILE A 1 83 ? 4.672 -1.253 -4.045 1.00 96.06 83 ILE A O 1
ATOM 668 N N . LEU A 1 84 ? 2.568 -0.919 -4.793 1.00 95.44 84 LEU A N 1
ATOM 669 C CA . LEU A 1 84 ? 2.601 0.539 -4.907 1.00 95.44 84 LEU A CA 1
ATOM 670 C C . LEU A 1 84 ? 1.724 1.146 -3.803 1.00 95.44 84 LEU A C 1
ATOM 672 O O . LEU A 1 84 ? 0.501 1.205 -3.913 1.00 95.44 84 LEU A O 1
ATOM 676 N N . ASP A 1 85 ? 2.341 1.552 -2.701 1.00 95.75 85 ASP A N 1
ATOM 677 C CA . ASP A 1 85 ? 1.632 2.050 -1.522 1.00 95.75 85 ASP A CA 1
ATOM 678 C C . ASP A 1 85 ? 1.497 3.580 -1.539 1.00 95.75 85 ASP A C 1
ATOM 680 O O . ASP A 1 85 ? 2.451 4.292 -1.854 1.00 95.75 85 ASP A O 1
ATOM 684 N N . ASP A 1 86 ? 0.316 4.063 -1.150 1.00 93.62 86 ASP A N 1
ATOM 685 C CA . ASP A 1 86 ? -0.081 5.472 -1.065 1.00 93.62 86 ASP A CA 1
ATOM 686 C C . ASP A 1 86 ? 0.059 6.214 -2.404 1.00 93.62 86 ASP A C 1
ATOM 688 O O . ASP A 1 86 ? 0.739 7.228 -2.496 1.00 93.62 86 ASP A O 1
ATOM 692 N N . VAL A 1 87 ? -0.584 5.695 -3.455 1.00 93.00 87 VAL A N 1
ATOM 693 C CA . VAL A 1 87 ? -0.618 6.306 -4.794 1.00 93.00 87 VAL A CA 1
ATOM 694 C C . VAL A 1 87 ? -1.632 7.452 -4.835 1.00 93.00 87 VAL A C 1
ATOM 696 O O . VAL A 1 87 ? -2.821 7.251 -4.565 1.00 93.00 87 VAL A O 1
ATOM 699 N N . TRP A 1 88 ? -1.166 8.650 -5.197 1.00 90.69 88 TRP A N 1
ATOM 700 C CA . TRP A 1 88 ? -1.986 9.870 -5.253 1.00 90.69 88 TRP A CA 1
ATOM 701 C C . TRP A 1 88 ? -2.563 10.160 -6.636 1.00 90.69 88 TRP A C 1
ATOM 7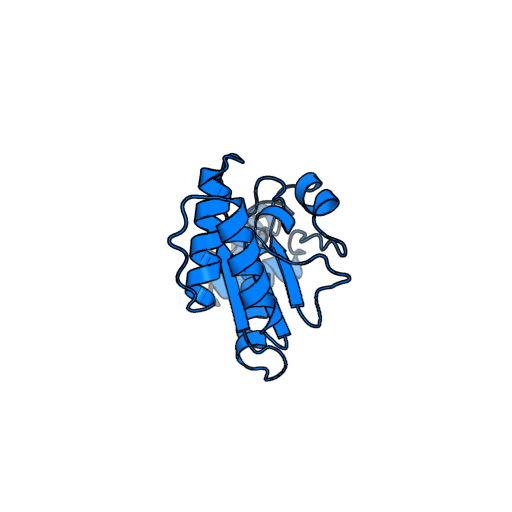03 O O . TRP A 1 88 ? -3.707 10.599 -6.711 1.00 90.69 88 TRP A O 1
ATOM 713 N N . ASN A 1 89 ? -1.810 9.847 -7.691 1.00 89.50 89 ASN A N 1
ATOM 714 C CA . ASN A 1 89 ? -2.177 10.073 -9.087 1.00 89.50 89 ASN A CA 1
ATOM 715 C C . ASN A 1 89 ? -1.955 8.802 -9.919 1.00 89.50 89 ASN A C 1
ATOM 717 O O . ASN A 1 89 ? -1.126 7.975 -9.523 1.00 89.50 89 ASN A O 1
ATOM 721 N N . PRO A 1 90 ? -2.651 8.635 -11.059 1.00 90.38 90 PRO A N 1
ATOM 722 C CA . PRO A 1 90 ? -2.427 7.504 -11.949 1.00 90.38 90 PRO A CA 1
ATOM 723 C C . PRO A 1 90 ? -0.964 7.418 -12.397 1.00 90.38 90 PRO A C 1
ATOM 725 O O . PRO A 1 90 ? -0.344 8.423 -12.738 1.00 90.38 90 PRO A O 1
ATOM 728 N N . ILE A 1 91 ? -0.405 6.208 -12.390 1.00 89.75 91 ILE A N 1
ATOM 729 C CA . ILE A 1 91 ? 0.978 5.959 -12.800 1.00 89.75 91 ILE A CA 1
ATOM 730 C C . ILE A 1 91 ? 0.967 5.152 -14.087 1.00 89.75 91 ILE A C 1
ATOM 732 O O . ILE A 1 91 ? 0.359 4.086 -14.158 1.00 89.75 91 ILE A O 1
ATOM 736 N N . ASP A 1 92 ? 1.704 5.632 -15.080 1.00 91.00 92 ASP A N 1
ATOM 737 C CA . ASP A 1 92 ? 1.934 4.894 -16.312 1.00 91.00 92 ASP A CA 1
ATOM 738 C C . ASP A 1 92 ? 2.891 3.716 -16.052 1.00 91.00 92 ASP A C 1
ATOM 740 O O . ASP A 1 92 ? 4.114 3.868 -15.935 1.00 91.00 92 ASP A O 1
ATOM 744 N N . LEU A 1 93 ? 2.303 2.528 -15.905 1.00 92.31 93 LEU A N 1
ATOM 745 C CA . LEU A 1 93 ? 3.018 1.282 -15.643 1.00 92.31 93 LEU A CA 1
ATOM 746 C C . LEU A 1 93 ? 3.933 0.884 -16.810 1.00 92.31 93 LEU A C 1
ATOM 748 O O . LEU A 1 93 ? 5.027 0.366 -16.566 1.00 92.31 93 LEU A O 1
ATOM 752 N N . ASP A 1 94 ? 3.537 1.181 -18.051 1.00 91.81 94 ASP A N 1
ATOM 753 C CA . ASP A 1 94 ? 4.343 0.898 -19.239 1.00 91.81 94 ASP A CA 1
ATOM 754 C C . ASP A 1 94 ? 5.625 1.735 -19.207 1.00 91.81 94 ASP A C 1
ATOM 756 O O . ASP A 1 94 ? 6.726 1.173 -19.286 1.00 91.81 94 ASP A O 1
ATOM 760 N N . ARG A 1 95 ? 5.501 3.042 -18.927 1.00 92.88 95 ARG A N 1
ATOM 761 C CA . ARG A 1 95 ? 6.647 3.951 -18.744 1.00 92.88 95 ARG A CA 1
ATOM 762 C C . ARG A 1 95 ? 7.526 3.578 -17.560 1.00 92.88 95 ARG A C 1
ATOM 764 O O . ARG A 1 95 ? 8.735 3.797 -17.628 1.00 92.88 95 ARG A O 1
ATOM 771 N N . LEU A 1 96 ? 6.986 2.984 -16.495 1.00 92.69 96 LEU A N 1
ATOM 772 C CA . LEU A 1 96 ? 7.821 2.426 -15.426 1.00 92.69 96 LEU A CA 1
ATOM 773 C C . LEU A 1 96 ? 8.652 1.226 -15.892 1.00 92.69 96 LEU A C 1
ATOM 775 O O . LEU A 1 96 ? 9.715 0.980 -15.324 1.00 92.69 96 LEU A O 1
ATOM 779 N N . GLY A 1 97 ? 8.224 0.522 -16.939 1.00 93.12 97 GLY A N 1
ATOM 780 C CA . GLY A 1 97 ? 8.829 -0.721 -17.417 1.00 93.12 97 GLY A CA 1
ATOM 781 C C . GLY A 1 97 ? 8.105 -1.962 -16.905 1.00 93.12 97 GLY A C 1
ATOM 782 O O . GLY A 1 97 ? 8.611 -3.069 -17.074 1.00 93.12 97 GLY A O 1
ATOM 783 N N . ILE A 1 98 ? 6.927 -1.802 -16.299 1.00 92.62 98 ILE A N 1
ATOM 784 C CA . ILE A 1 98 ? 6.092 -2.920 -15.873 1.00 92.62 98 ILE A CA 1
ATOM 785 C C . ILE A 1 98 ? 5.334 -3.442 -17.103 1.00 92.62 98 ILE A C 1
ATOM 787 O O . ILE A 1 98 ? 4.657 -2.655 -17.762 1.00 92.62 98 ILE A O 1
ATOM 791 N N . PRO A 1 99 ? 5.459 -4.733 -17.458 1.00 85.62 99 PRO A N 1
ATOM 792 C CA . PRO A 1 99 ? 4.725 -5.300 -18.585 1.00 85.62 99 PRO A CA 1
ATOM 793 C C . PRO A 1 99 ? 3.211 -5.226 -18.371 1.00 85.62 99 PRO A C 1
ATOM 795 O O . PRO A 1 99 ? 2.734 -5.320 -17.238 1.00 85.62 99 PRO A O 1
ATOM 798 N N . GLU A 1 100 ? 2.45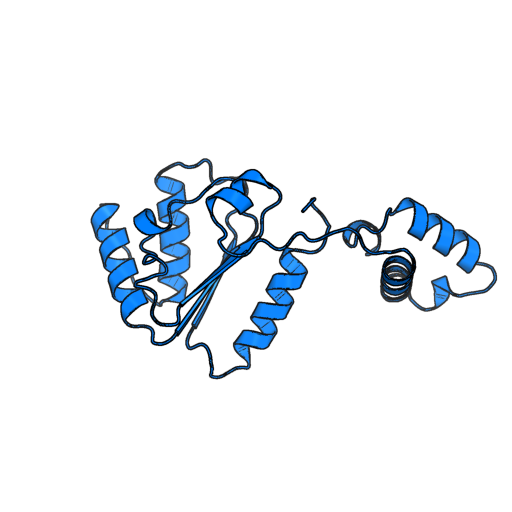6 -5.143 -19.463 1.00 82.12 100 GLU A N 1
ATOM 799 C CA . GLU A 1 100 ? 1.000 -5.251 -19.402 1.00 82.12 100 GLU A CA 1
ATOM 800 C C . GLU A 1 100 ? 0.560 -6.606 -18.814 1.00 82.12 100 GLU A C 1
ATOM 802 O O . GLU A 1 100 ? 1.248 -7.618 -19.018 1.00 82.12 100 GLU A O 1
ATOM 807 N N . PRO A 1 101 ? -0.600 -6.675 -18.130 1.00 75.38 101 PRO A N 1
ATOM 808 C CA . PRO A 1 101 ? -1.086 -7.898 -17.491 1.00 75.38 101 PRO A CA 1
ATOM 809 C C . PRO A 1 101 ? -1.128 -9.131 -18.407 1.00 75.38 101 PRO A C 1
ATOM 811 O O . PRO A 1 101 ? -0.883 -10.241 -17.938 1.00 75.38 101 PRO A O 1
ATOM 814 N N . GLN A 1 102 ? -1.387 -8.963 -19.712 1.00 75.06 102 GLN A N 1
ATOM 815 C CA . GLN A 1 102 ? -1.440 -10.068 -20.682 1.00 75.06 102 GLN A CA 1
ATOM 816 C C . GLN A 1 102 ? -0.061 -10.704 -20.929 1.00 75.06 102 GLN A C 1
ATOM 818 O O . GLN A 1 102 ? 0.035 -11.881 -21.279 1.00 75.06 102 GLN A O 1
ATOM 823 N N . VAL A 1 103 ? 1.010 -9.932 -20.739 1.00 76.69 103 VAL A N 1
ATOM 824 C CA . VAL A 1 103 ? 2.408 -10.358 -20.915 1.00 76.69 103 VAL A CA 1
ATOM 825 C C . VAL A 1 103 ? 3.042 -10.747 -19.571 1.00 76.69 103 VAL A C 1
ATOM 827 O O . VAL A 1 103 ? 4.043 -11.467 -19.528 1.00 76.69 103 VAL A O 1
ATOM 830 N N . LEU A 1 104 ? 2.430 -10.319 -18.465 1.00 76.62 104 LEU A N 1
ATOM 831 C CA . LEU A 1 104 ? 2.875 -10.506 -17.090 1.00 76.62 104 LEU A CA 1
ATOM 832 C C . LEU A 1 104 ? 2.709 -11.965 -16.616 1.00 76.62 104 LEU A C 1
ATOM 834 O O . LEU A 1 104 ? 1.785 -12.317 -15.881 1.00 76.62 104 LEU A O 1
ATOM 838 N N . ARG A 1 105 ? 3.624 -12.852 -17.019 1.00 74.31 105 ARG A N 1
ATOM 839 C CA . ARG A 1 105 ? 3.603 -14.273 -16.627 1.00 74.31 105 ARG A CA 1
ATOM 840 C C . ARG A 1 105 ? 3.893 -14.438 -15.130 1.00 74.31 105 ARG A C 1
ATOM 842 O O . ARG A 1 105 ? 5.040 -14.546 -14.728 1.00 74.31 105 ARG A O 1
ATOM 849 N N . GLY A 1 106 ? 2.845 -14.460 -14.306 1.00 82.62 106 GLY A N 1
ATOM 850 C CA . GLY A 1 106 ? 2.955 -14.689 -12.859 1.00 82.62 106 GLY A CA 1
ATOM 851 C C . GLY A 1 106 ? 3.315 -13.453 -12.027 1.00 82.62 106 GLY A C 1
ATOM 852 O O . GLY A 1 106 ? 3.515 -13.577 -10.819 1.00 82.62 106 GLY A O 1
ATOM 853 N N . GLY A 1 107 ? 3.378 -12.267 -12.638 1.00 89.62 107 GLY A N 1
ATOM 854 C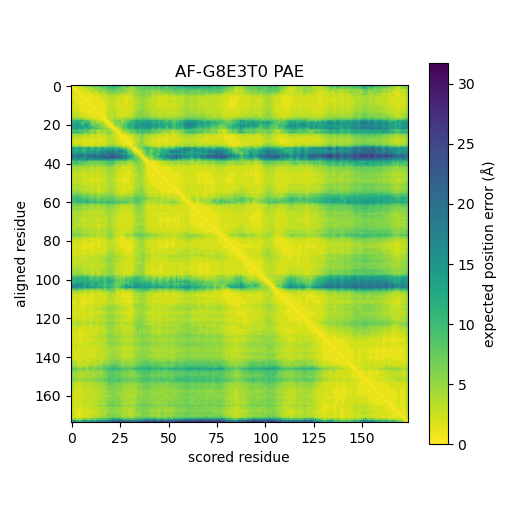 CA . GLY A 1 107 ? 3.480 -11.011 -11.899 1.00 89.62 107 GLY A CA 1
ATOM 855 C C . GLY A 1 107 ? 2.118 -10.564 -11.363 1.00 89.62 107 GLY A C 1
ATOM 856 O O . GLY A 1 107 ? 1.073 -10.840 -11.957 1.00 89.62 107 GLY A O 1
ATOM 857 N N . LYS A 1 108 ? 2.116 -9.871 -10.226 1.00 91.81 108 LYS A N 1
ATOM 858 C CA . LYS A 1 108 ? 0.937 -9.224 -9.641 1.00 91.81 108 LYS A CA 1
ATOM 859 C C . LYS A 1 108 ? 1.283 -7.810 -9.206 1.00 91.81 108 LYS A C 1
ATOM 861 O O . LYS A 1 108 ? 2.396 -7.549 -8.756 1.00 91.81 108 LYS A O 1
ATOM 866 N N . ILE A 1 109 ? 0.307 -6.917 -9.303 1.00 93.50 109 ILE A N 1
ATOM 867 C CA . ILE A 1 109 ? 0.423 -5.542 -8.828 1.00 93.50 109 ILE A CA 1
ATOM 868 C C . ILE A 1 109 ? -0.655 -5.329 -7.774 1.00 93.50 109 ILE A C 1
ATOM 870 O O . ILE A 1 109 ? -1.812 -5.691 -7.977 1.00 93.50 109 ILE A O 1
ATOM 874 N N . ILE A 1 110 ? -0.264 -4.772 -6.635 1.00 95.44 110 ILE A N 1
ATOM 875 C CA . ILE A 1 110 ? -1.172 -4.336 -5.578 1.00 95.44 110 ILE A CA 1
ATOM 876 C C . ILE A 1 110 ? -0.915 -2.851 -5.389 1.00 95.44 110 ILE A C 1
ATOM 878 O O . ILE A 1 110 ? 0.230 -2.450 -5.202 1.00 95.44 110 ILE A O 1
ATOM 882 N N . LEU A 1 111 ? -1.962 -2.036 -5.400 1.00 95.38 111 LEU A N 1
ATOM 883 C CA . LEU A 1 111 ? -1.837 -0.618 -5.089 1.00 95.38 111 LEU A CA 1
ATOM 884 C C . LEU A 1 111 ? -2.755 -0.228 -3.938 1.00 95.38 111 LEU A C 1
ATOM 886 O O . LEU A 1 111 ? -3.842 -0.784 -3.776 1.00 95.38 111 LEU A O 1
ATOM 890 N N . THR A 1 112 ? -2.327 0.743 -3.137 1.00 96.62 112 THR A N 1
ATOM 891 C CA . THR A 1 112 ? -3.204 1.408 -2.173 1.00 96.62 112 THR A CA 1
ATOM 892 C C . THR A 1 112 ? -3.373 2.865 -2.577 1.00 96.62 112 THR A C 1
ATOM 894 O O . THR A 1 112 ? -2.419 3.556 -2.918 1.00 96.62 112 THR A O 1
ATOM 897 N N . THR A 1 113 ? -4.611 3.354 -2.540 1.00 95.00 113 THR A N 1
ATOM 898 C CA . THR A 1 113 ? -4.915 4.757 -2.828 1.00 95.00 113 THR A CA 1
ATOM 899 C C . THR A 1 113 ? -6.103 5.243 -2.001 1.00 95.00 113 THR A C 1
ATOM 901 O O . THR A 1 113 ? -6.956 4.464 -1.545 1.00 95.00 113 THR A O 1
ATOM 904 N N . ARG A 1 114 ? -6.139 6.553 -1.752 1.00 94.00 114 ARG A N 1
ATOM 905 C CA . ARG A 1 114 ? -7.298 7.239 -1.166 1.00 94.00 114 ARG A CA 1
ATOM 906 C C . ARG A 1 114 ? -8.316 7.643 -2.231 1.00 94.00 114 ARG A C 1
ATOM 908 O O . ARG A 1 114 ? -9.493 7.736 -1.894 1.00 94.00 114 ARG A O 1
ATOM 915 N N . SER A 1 115 ? -7.873 7.818 -3.475 1.00 93.19 115 SER A N 1
ATOM 916 C CA . SER A 1 115 ? -8.691 8.276 -4.595 1.00 93.19 115 SER A CA 1
ATOM 917 C C . SER A 1 115 ? -9.441 7.111 -5.242 1.00 93.19 115 SER A C 1
ATOM 919 O O . SER A 1 115 ? -8.844 6.099 -5.611 1.00 93.19 115 SER A O 1
ATOM 921 N N . SER A 1 116 ? -10.762 7.246 -5.376 1.00 93.69 116 SER A N 1
ATOM 922 C CA . SER A 1 116 ? -11.573 6.328 -6.186 1.00 93.69 116 SER A CA 1
ATOM 923 C C . SER A 1 116 ? -11.154 6.352 -7.650 1.00 93.69 116 SER A C 1
ATOM 925 O O . SER A 1 116 ? -11.144 5.304 -8.285 1.00 93.69 116 SER A O 1
ATOM 927 N N . ASP A 1 117 ? -10.762 7.522 -8.146 1.00 94.12 117 ASP A N 1
ATOM 928 C CA . ASP A 1 117 ? -10.492 7.758 -9.563 1.00 94.12 117 ASP A CA 1
ATOM 929 C C . ASP A 1 117 ? -9.157 7.144 -9.979 1.00 94.12 117 ASP A C 1
ATOM 931 O O . ASP A 1 117 ? -9.029 6.594 -11.066 1.00 94.12 117 ASP A O 1
ATOM 935 N N . VAL A 1 118 ? -8.162 7.171 -9.088 1.00 93.31 118 VAL A N 1
ATOM 936 C CA . VAL A 1 118 ? -6.907 6.430 -9.290 1.00 93.31 118 VAL A CA 1
ATOM 937 C C . VAL A 1 118 ? -7.177 4.927 -9.295 1.00 93.31 118 VAL A C 1
ATOM 939 O O . VAL A 1 118 ? -6.646 4.204 -10.133 1.00 93.31 118 VAL A O 1
ATOM 942 N N . CYS A 1 119 ? -8.016 4.446 -8.371 1.00 95.12 119 CYS A N 1
ATOM 943 C CA . CYS A 1 119 ? -8.356 3.029 -8.279 1.00 95.12 119 CYS A CA 1
ATOM 944 C C . CYS A 1 119 ? -9.059 2.540 -9.553 1.00 95.12 119 CYS A C 1
ATOM 946 O O . CYS A 1 119 ? -8.668 1.515 -10.097 1.00 95.12 119 CYS A O 1
ATOM 948 N N . SER A 1 120 ? -10.045 3.285 -10.061 1.00 94.44 120 SER A N 1
ATOM 949 C CA . SER A 1 120 ? -10.784 2.905 -11.271 1.00 94.44 120 SER A CA 1
ATOM 950 C C . SER A 1 120 ? -9.934 2.941 -12.541 1.00 94.44 120 SER A C 1
ATOM 952 O O . SER A 1 120 ? -10.181 2.153 -13.447 1.00 94.44 120 SER A O 1
ATOM 954 N N . GLN A 1 121 ? -8.934 3.823 -12.612 1.00 93.38 121 GLN A N 1
ATOM 955 C CA . GLN A 1 121 ? -8.035 3.918 -13.766 1.00 93.38 121 GLN A CA 1
ATOM 956 C C . GLN A 1 121 ? -6.957 2.831 -13.791 1.00 93.38 121 GLN A C 1
ATOM 958 O O . GLN A 1 121 ? -6.496 2.462 -14.866 1.00 93.38 121 GLN A O 1
ATOM 963 N N . MET A 1 122 ? -6.518 2.354 -12.623 1.00 92.25 122 MET A N 1
ATOM 964 C CA . MET A 1 122 ? -5.335 1.494 -12.522 1.00 92.25 122 MET A CA 1
ATOM 965 C C . MET A 1 122 ? -5.613 0.062 -12.062 1.00 92.25 122 MET A C 1
ATOM 967 O O . MET A 1 122 ? -4.746 -0.793 -12.234 1.00 92.25 122 MET A O 1
ATOM 971 N N . ALA A 1 123 ? -6.745 -0.206 -11.405 1.00 92.56 123 ALA A N 1
ATOM 972 C CA . ALA A 1 123 ? -7.015 -1.504 -10.796 1.00 92.56 123 ALA A CA 1
ATOM 973 C C . ALA A 1 123 ? -8.096 -2.279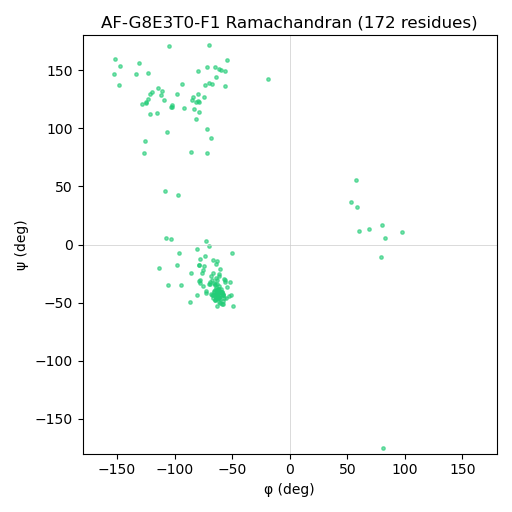 -11.554 1.00 92.56 123 ALA A C 1
ATOM 975 O O . ALA A 1 123 ? -9.239 -1.840 -11.647 1.00 92.56 123 ALA A O 1
ATOM 976 N N . ASP A 1 124 ? -7.754 -3.497 -11.974 1.00 91.81 124 ASP A N 1
ATOM 977 C CA . ASP A 1 124 ? -8.720 -4.440 -12.551 1.00 91.81 124 ASP A CA 1
ATOM 978 C C . ASP A 1 124 ? -9.711 -4.966 -11.499 1.00 91.81 124 ASP A C 1
ATOM 980 O O . ASP A 1 124 ? -10.873 -5.243 -11.790 1.00 91.81 124 ASP A O 1
ATOM 984 N N . VAL A 1 125 ? -9.240 -5.129 -10.257 1.00 94.19 125 VAL A N 1
ATOM 985 C CA . VAL A 1 125 ? -10.016 -5.683 -9.140 1.00 94.19 125 VAL A CA 1
ATOM 986 C C . VAL A 1 125 ? -9.986 -4.694 -7.972 1.00 94.19 125 VAL A C 1
ATOM 988 O O . VAL A 1 125 ? -9.082 -4.756 -7.131 1.00 94.19 125 VAL A O 1
ATOM 991 N N . PRO A 1 126 ? -10.940 -3.750 -7.906 1.00 95.19 126 PRO A N 1
ATOM 992 C CA . PRO A 1 126 ? -10.984 -2.769 -6.834 1.00 95.19 126 PRO A CA 1
ATOM 993 C C . PRO A 1 126 ? -11.457 -3.405 -5.520 1.00 95.19 126 PRO A C 1
ATOM 995 O O . PRO A 1 126 ? -12.436 -4.147 -5.481 1.00 95.19 126 PRO A O 1
ATOM 998 N N . LEU A 1 127 ? -10.797 -3.046 -4.416 1.00 95.56 127 LEU A N 1
ATOM 999 C CA . LEU A 1 127 ? -11.224 -3.386 -3.057 1.00 95.56 127 LEU A CA 1
ATOM 1000 C C . LEU A 1 127 ? -11.430 -2.104 -2.247 1.00 95.56 127 LEU A C 1
ATOM 1002 O O . LEU A 1 127 ? -10.480 -1.382 -1.924 1.00 95.56 127 LEU A O 1
ATOM 1006 N N . LYS A 1 128 ? -12.683 -1.815 -1.894 1.00 95.25 128 LYS A N 1
ATOM 1007 C CA . LYS A 1 128 ? -13.013 -0.691 -1.019 1.00 95.25 128 LYS A CA 1
ATOM 1008 C C . LYS A 1 128 ? -12.829 -1.117 0.436 1.00 95.25 128 LYS A C 1
ATOM 1010 O O . LYS A 1 128 ? -13.529 -1.990 0.922 1.00 95.25 128 LYS A O 1
ATOM 1015 N N . ILE A 1 129 ? -11.891 -0.470 1.123 1.00 94.81 129 ILE A N 1
ATOM 1016 C CA . ILE A 1 129 ? -11.773 -0.577 2.580 1.00 94.81 129 ILE A CA 1
ATOM 1017 C C . ILE A 1 129 ? -12.729 0.428 3.214 1.00 94.81 129 ILE A C 1
ATOM 1019 O O . ILE A 1 129 ? -12.662 1.621 2.886 1.00 94.81 129 ILE A O 1
ATOM 1023 N N . GLU A 1 130 ? -13.601 -0.077 4.079 1.00 94.75 130 GLU A N 1
ATOM 1024 C CA . GLU A 1 130 ? -14.628 0.666 4.810 1.00 94.75 130 GLU A CA 1
ATOM 1025 C C . GLU A 1 130 ? -14.225 0.843 6.280 1.00 94.75 130 GLU A C 1
ATOM 1027 O O . GLU A 1 130 ? -13.198 0.315 6.714 1.00 94.75 130 GLU A O 1
ATOM 1032 N N . ALA A 1 131 ? -14.978 1.665 7.013 1.00 95.75 131 ALA A N 1
ATOM 1033 C CA . ALA A 1 131 ? -14.813 1.783 8.458 1.00 95.75 131 ALA A CA 1
ATOM 1034 C C . ALA A 1 131 ? -15.180 0.460 9.140 1.00 95.75 131 ALA A C 1
ATOM 1036 O O . ALA A 1 131 ? -15.972 -0.317 8.605 1.00 95.75 131 ALA A O 1
ATOM 1037 N N . LEU A 1 132 ? -14.584 0.218 10.305 1.00 96.50 132 LEU A N 1
ATOM 1038 C CA . LEU A 1 132 ? -14.948 -0.916 11.145 1.00 96.50 132 LEU A CA 1
ATOM 1039 C C . LEU A 1 132 ? -16.388 -0.749 11.625 1.00 96.50 132 LEU A C 1
ATOM 1041 O O . LEU A 1 132 ? -16.817 0.372 11.913 1.00 96.50 132 LEU A O 1
ATOM 1045 N N . ASN A 1 133 ? -17.116 -1.857 11.729 1.00 97.00 133 ASN A N 1
ATOM 1046 C CA . ASN A 1 133 ? -18.397 -1.841 12.434 1.00 97.00 133 ASN A CA 1
ATOM 1047 C C . ASN A 1 133 ? -18.182 -1.669 13.952 1.00 97.00 133 ASN A C 1
ATOM 1049 O O . ASN A 1 133 ? -17.049 -1.710 14.432 1.00 97.00 133 ASN A O 1
ATOM 1053 N N . GLU A 1 134 ? -19.263 -1.463 14.703 1.00 96.56 134 GLU A N 1
ATOM 1054 C CA . GLU A 1 134 ? -19.215 -1.190 16.148 1.00 96.56 134 GLU A CA 1
ATOM 1055 C C . GLU A 1 134 ? -18.458 -2.275 16.932 1.00 96.56 134 GLU A C 1
ATOM 1057 O O . GLU A 1 134 ? -17.563 -1.957 17.717 1.00 96.56 134 GLU A O 1
ATOM 1062 N N . ASP A 1 135 ? -18.729 -3.552 16.652 1.00 96.75 135 ASP A N 1
ATOM 1063 C CA . ASP A 1 135 ? -18.084 -4.681 17.330 1.00 96.75 135 ASP A CA 1
ATOM 1064 C C . ASP A 1 135 ? -16.582 -4.765 17.011 1.00 96.75 135 ASP A C 1
ATOM 1066 O O . ASP A 1 135 ? -15.742 -4.983 17.891 1.00 96.75 135 ASP A O 1
ATOM 1070 N N . GLU A 1 136 ? -16.216 -4.576 15.742 1.00 96.81 136 GLU A N 1
ATOM 1071 C CA . GLU A 1 136 ? -14.823 -4.549 15.294 1.00 96.81 136 GLU A CA 1
ATOM 1072 C C . GLU A 1 136 ? -14.064 -3.350 15.873 1.00 96.81 136 GLU A C 1
ATOM 1074 O O . GLU A 1 136 ? -12.902 -3.489 16.275 1.00 96.81 136 GLU A O 1
ATOM 1079 N N . ALA A 1 137 ? -14.711 -2.184 15.926 1.00 97.06 137 ALA A N 1
ATOM 1080 C CA . ALA A 1 137 ? -14.164 -0.956 16.483 1.00 97.06 137 ALA A CA 1
ATOM 1081 C C . ALA A 1 137 ? -13.911 -1.103 17.985 1.00 97.06 137 ALA A C 1
ATOM 1083 O O . ALA A 1 137 ? -12.802 -0.824 18.443 1.00 97.06 137 ALA A O 1
ATOM 1084 N N . TRP A 1 138 ? -14.889 -1.629 18.726 1.00 96.81 138 TRP A N 1
ATOM 1085 C CA . TRP A 1 138 ? -14.761 -1.939 20.147 1.00 96.81 138 TRP A CA 1
ATOM 1086 C C . TRP A 1 138 ? -13.651 -2.957 20.406 1.00 96.81 138 TRP A C 1
ATOM 1088 O O . TRP A 1 138 ? -12.768 -2.727 21.232 1.00 96.81 138 TRP A O 1
ATOM 1098 N N . SER A 1 139 ? -13.611 -4.043 19.626 1.00 96.31 139 SER A N 1
ATOM 1099 C CA . SER A 1 139 ? -12.546 -5.045 19.731 1.00 96.31 139 SER A CA 1
ATOM 1100 C C . SER A 1 139 ? -11.160 -4.440 19.499 1.00 96.31 139 SER A C 1
ATOM 1102 O O . SER A 1 139 ? -10.201 -4.798 20.191 1.00 96.31 139 SER A O 1
ATOM 1104 N N . LEU A 1 140 ? -11.024 -3.537 18.525 1.00 95.88 140 LEU A N 1
ATOM 1105 C CA . LEU A 1 140 ? -9.764 -2.848 18.266 1.00 95.88 140 LEU A CA 1
ATOM 1106 C C . LEU A 1 140 ? -9.403 -1.881 19.400 1.00 95.88 140 LEU A C 1
ATOM 1108 O O . LEU A 1 140 ? -8.244 -1.868 19.810 1.00 95.88 140 LEU A O 1
ATOM 1112 N N . PHE A 1 141 ? -10.372 -1.126 19.919 1.00 96.38 141 PHE A N 1
ATOM 1113 C CA . PHE A 1 141 ? -10.170 -0.204 21.033 1.00 96.38 141 PHE A CA 1
ATOM 1114 C C . PHE A 1 141 ? -9.664 -0.936 22.278 1.00 96.38 141 PHE A C 1
ATOM 1116 O O . PHE A 1 141 ? -8.610 -0.582 22.801 1.00 96.38 141 PHE A O 1
ATOM 1123 N N . CYS A 1 142 ? -10.330 -2.018 22.699 1.00 95.31 142 CYS A N 1
ATOM 1124 C CA . CYS A 1 142 ? -9.896 -2.818 23.848 1.00 95.31 142 CYS A CA 1
ATOM 1125 C C . CYS A 1 142 ? -8.488 -3.396 23.654 1.00 95.31 142 CYS A C 1
ATOM 1127 O O . CYS A 1 142 ? -7.692 -3.412 24.588 1.00 95.31 142 CYS A O 1
ATOM 1129 N N . LYS A 1 143 ? -8.138 -3.833 22.436 1.00 95.06 143 LYS A N 1
ATOM 1130 C CA . LYS A 1 143 ? -6.777 -4.315 22.133 1.00 95.06 143 LYS A CA 1
ATOM 1131 C C . LYS A 1 143 ? -5.712 -3.226 22.267 1.00 95.06 143 LYS A C 1
ATOM 1133 O O . LYS A 1 143 ? -4.558 -3.562 22.519 1.00 95.06 143 LYS A O 1
ATOM 1138 N N . SER A 1 144 ? -6.075 -1.965 22.051 1.00 93.50 144 SER A N 1
ATOM 1139 C CA . SER A 1 144 ? -5.169 -0.820 22.164 1.00 93.50 144 SER A CA 1
ATOM 1140 C C . SER A 1 144 ? -5.093 -0.272 23.588 1.00 93.50 144 SER A C 1
ATOM 1142 O O . SER A 1 144 ? -3.996 -0.124 24.116 1.00 93.50 144 SER A O 1
ATOM 1144 N N . ALA A 1 145 ? -6.238 -0.029 24.225 1.00 93.19 145 ALA A N 1
ATOM 1145 C CA . ALA A 1 145 ? -6.330 0.514 25.580 1.00 93.19 145 ALA A CA 1
ATOM 1146 C C . ALA A 1 145 ? -5.992 -0.517 26.677 1.00 93.19 145 ALA A C 1
ATOM 1148 O O . ALA A 1 145 ? -5.622 -0.138 27.787 1.00 93.19 145 ALA A O 1
ATOM 1149 N N . GLY A 1 146 ? -6.101 -1.813 26.370 1.00 92.69 146 GLY A N 1
ATOM 1150 C CA . GLY A 1 146 ? -5.949 -2.909 27.324 1.00 92.69 146 GLY A CA 1
ATOM 1151 C C . GLY A 1 146 ? -7.208 -3.159 28.160 1.00 92.69 146 GLY A C 1
ATOM 1152 O O . GLY A 1 146 ? -8.252 -2.534 27.964 1.00 92.69 146 GLY A O 1
ATOM 1153 N N . ASP A 1 147 ? -7.095 -4.074 29.125 1.00 90.81 147 ASP A N 1
ATOM 1154 C CA . ASP A 1 147 ? -8.231 -4.597 29.904 1.00 90.81 147 ASP A CA 1
ATOM 1155 C C . ASP A 1 147 ? -8.986 -3.519 30.704 1.00 90.81 147 ASP A C 1
ATOM 1157 O O . ASP A 1 147 ? -10.163 -3.690 31.018 1.00 90.81 147 ASP A O 1
ATOM 1161 N N . VAL A 1 148 ? -8.343 -2.377 30.979 1.00 94.38 148 VAL A N 1
ATOM 1162 C CA . VAL A 1 148 ? -8.944 -1.220 31.664 1.00 94.38 148 VAL A CA 1
ATOM 1163 C C . VAL A 1 148 ? -10.194 -0.693 30.954 1.00 94.38 148 VAL A C 1
ATOM 1165 O O . VAL A 1 148 ? -11.116 -0.217 31.610 1.00 94.38 148 VAL A O 1
ATOM 1168 N N . ALA A 1 149 ? -10.273 -0.833 29.626 1.00 94.94 149 ALA A N 1
ATOM 1169 C CA . ALA A 1 149 ? -11.445 -0.432 28.848 1.00 94.94 149 ALA A CA 1
ATOM 1170 C C . ALA A 1 149 ? -12.706 -1.242 29.198 1.00 94.94 149 ALA A C 1
ATOM 1172 O O . ALA A 1 149 ? -13.805 -0.824 28.855 1.00 94.94 149 ALA A O 1
ATOM 1173 N N . THR A 1 150 ? -12.549 -2.389 29.863 1.00 95.44 150 THR A N 1
ATOM 1174 C CA . THR A 1 150 ? -13.641 -3.303 30.233 1.00 95.44 150 THR A CA 1
ATOM 1175 C C . THR A 1 150 ? -13.968 -3.284 31.727 1.00 95.44 150 THR A C 1
ATOM 1177 O O . THR A 1 150 ? -14.762 -4.095 32.193 1.00 95.44 150 THR A O 1
ATOM 1180 N N . TRP A 1 151 ? -13.349 -2.391 32.506 1.00 97.62 151 TRP A N 1
ATOM 1181 C CA . TRP A 1 151 ? -13.709 -2.221 33.914 1.00 97.62 151 TRP A CA 1
ATOM 1182 C C . TRP A 1 151 ? -15.086 -1.574 34.020 1.00 97.62 151 TRP A C 1
ATOM 1184 O O . TRP A 1 151 ? -15.377 -0.643 33.274 1.00 97.62 151 TRP A O 1
ATOM 1194 N N . GLU A 1 152 ? -15.914 -2.038 34.957 1.00 97.00 152 GLU A N 1
ATOM 1195 C CA . GLU A 1 152 ? -17.323 -1.640 35.073 1.00 97.00 152 GLU A CA 1
ATOM 1196 C C . GLU A 1 152 ? -17.503 -0.113 35.160 1.00 97.00 152 GLU A C 1
ATOM 1198 O O . GLU A 1 152 ? -18.415 0.438 34.543 1.00 97.00 152 GLU A O 1
ATOM 1203 N N . GLU A 1 153 ? -16.596 0.599 35.843 1.00 97.31 153 GLU A N 1
ATOM 1204 C CA . GLU A 1 153 ? -16.671 2.061 35.956 1.00 97.31 153 GLU A CA 1
ATOM 1205 C C . GLU A 1 153 ? -16.169 2.816 34.710 1.00 97.31 153 GLU A C 1
ATOM 1207 O O . GLU A 1 153 ? -16.460 4.003 34.550 1.00 97.31 153 GLU A O 1
ATOM 1212 N N . ILE A 1 154 ? -15.401 2.159 33.835 1.00 97.12 154 ILE A N 1
ATOM 1213 C CA . ILE A 1 154 ? -14.710 2.771 32.685 1.00 97.12 154 ILE A CA 1
ATOM 1214 C C . ILE A 1 154 ? -15.392 2.416 31.364 1.00 97.12 154 ILE A C 1
ATOM 1216 O O . ILE A 1 154 ? -15.442 3.253 30.460 1.00 97.12 154 ILE A O 1
ATOM 1220 N N . GLU A 1 155 ? -15.941 1.207 31.248 1.00 97.38 155 GLU A N 1
ATOM 1221 C CA . GLU A 1 155 ? -16.531 0.673 30.021 1.00 97.38 155 GLU A CA 1
ATOM 1222 C C . GLU A 1 155 ? -17.559 1.619 29.376 1.00 97.38 155 GLU A C 1
ATOM 1224 O O . GLU A 1 155 ? -17.462 1.830 28.164 1.00 97.38 155 GLU A O 1
ATOM 1229 N N . PRO A 1 156 ? -18.482 2.271 30.119 1.00 97.62 156 PRO A N 1
ATOM 1230 C CA . PRO A 1 156 ? -19.422 3.214 29.512 1.00 97.62 156 PRO A CA 1
ATOM 1231 C C . PRO A 1 156 ? -18.727 4.388 28.807 1.00 97.62 156 PRO A C 1
ATOM 1233 O O . PRO A 1 156 ? -19.121 4.776 27.708 1.00 97.62 156 PRO A O 1
ATOM 1236 N N . LEU A 1 157 ? -17.662 4.933 29.408 1.00 97.00 157 LEU A N 1
ATOM 1237 C CA . LEU A 1 157 ? -16.882 6.024 28.820 1.00 97.00 157 LEU A CA 1
ATOM 1238 C C . LEU A 1 157 ? -16.033 5.530 27.641 1.00 97.00 157 LEU A C 1
ATOM 1240 O O . LEU A 1 157 ? -15.957 6.198 26.613 1.00 97.00 157 LEU A O 1
ATOM 1244 N N . ALA A 1 158 ? -15.415 4.356 27.770 1.00 96.81 158 ALA A N 1
ATOM 1245 C CA . ALA A 1 158 ? -14.627 3.740 26.707 1.00 96.81 158 ALA A CA 1
ATOM 1246 C C . ALA A 1 158 ? -15.474 3.452 25.455 1.00 96.81 158 ALA A C 1
ATOM 1248 O O . ALA A 1 158 ? -15.026 3.713 24.334 1.00 96.81 158 ALA A O 1
ATOM 1249 N N . LYS A 1 159 ? -16.709 2.966 25.632 1.00 97.25 159 LYS A N 1
ATOM 1250 C CA . LYS A 1 159 ? -17.666 2.756 24.536 1.00 97.25 159 LYS A CA 1
ATOM 1251 C C . LYS A 1 159 ? -18.054 4.068 23.866 1.00 97.25 159 LYS A C 1
ATOM 1253 O O . LYS A 1 159 ? -17.934 4.160 22.649 1.00 97.25 159 LYS A O 1
ATOM 1258 N N . ALA A 1 160 ? -18.378 5.103 24.642 1.00 97.25 160 ALA A N 1
ATOM 1259 C CA . ALA A 1 160 ? -18.670 6.427 24.091 1.00 97.25 160 ALA A CA 1
ATOM 1260 C C . ALA A 1 160 ? -17.492 6.988 23.268 1.00 97.25 160 ALA A C 1
ATOM 1262 O O . ALA A 1 160 ? -17.685 7.480 22.161 1.00 97.25 160 ALA A O 1
ATOM 1263 N N . ILE A 1 161 ? -16.249 6.851 23.750 1.00 96.06 161 ILE A N 1
ATOM 1264 C CA . ILE A 1 161 ? -15.050 7.250 22.986 1.00 96.06 161 ILE A CA 1
ATOM 1265 C C . ILE A 1 161 ? -14.922 6.436 21.689 1.00 96.06 161 ILE A C 1
ATOM 1267 O O . ILE A 1 161 ? -14.574 6.983 20.642 1.00 96.06 161 ILE A O 1
ATOM 1271 N N . THR A 1 162 ? -15.196 5.132 21.745 1.00 96.69 162 THR A N 1
ATOM 1272 C CA . THR A 1 162 ? -15.129 4.238 20.578 1.00 96.69 162 THR A CA 1
ATOM 1273 C C . THR A 1 162 ? -16.150 4.634 19.509 1.00 96.69 162 THR A C 1
ATOM 1275 O O . THR A 1 162 ? -15.807 4.668 18.325 1.00 96.69 162 THR A O 1
ATOM 1278 N N . GLU A 1 163 ? -17.375 4.969 19.915 1.00 96.62 163 GLU A N 1
ATOM 1279 C CA . GLU A 1 163 ? -18.442 5.455 19.032 1.00 96.62 163 GLU A CA 1
ATOM 1280 C C . GLU A 1 163 ? -18.042 6.773 18.349 1.00 96.62 163 GLU A C 1
ATOM 1282 O O . GLU A 1 163 ? -18.119 6.879 17.122 1.00 96.62 163 GLU A O 1
ATOM 1287 N N . GLU A 1 164 ? -17.495 7.733 19.105 1.00 96.50 164 GLU A N 1
ATOM 1288 C CA . GLU A 1 164 ? -16.984 9.010 18.574 1.00 96.50 164 GLU A CA 1
ATOM 1289 C C . GLU A 1 164 ? -15.826 8.827 17.572 1.00 96.50 164 GLU A C 1
ATOM 1291 O O . GLU A 1 164 ? -15.622 9.647 16.674 1.00 96.50 164 GLU A O 1
ATOM 1296 N N . CYS A 1 165 ? -15.074 7.724 17.663 1.00 95.31 165 CYS A N 1
ATOM 1297 C CA . CYS A 1 165 ? -14.016 7.398 16.700 1.00 95.31 165 CYS A CA 1
ATOM 1298 C C . CYS A 1 165 ? -14.553 6.924 15.334 1.00 95.31 165 CYS A C 1
ATOM 1300 O O . CYS A 1 165 ? -13.765 6.769 14.391 1.00 95.31 165 CYS A O 1
ATOM 1302 N N . GLY A 1 166 ? -15.860 6.660 15.206 1.00 93.81 166 GLY A N 1
ATOM 1303 C CA . GLY A 1 166 ? -16.531 6.375 13.932 1.00 93.81 166 GLY A CA 1
ATOM 1304 C C . GLY A 1 166 ? -15.967 5.174 13.166 1.00 93.81 166 GLY A C 1
ATOM 1305 O O . GLY A 1 166 ? -15.904 5.194 11.935 1.00 93.81 166 GLY A O 1
ATOM 1306 N N . GLY A 1 167 ? -15.466 4.162 13.880 1.00 95.50 167 GLY A N 1
ATOM 1307 C CA . GLY A 1 167 ? -14.893 2.955 13.276 1.00 95.50 167 GLY A CA 1
ATOM 1308 C C . GLY A 1 167 ? -13.571 3.172 12.525 1.00 95.50 167 GLY A C 1
ATOM 1309 O O . GLY A 1 167 ? -13.142 2.290 11.778 1.00 95.50 167 GLY A O 1
ATOM 1310 N N . LEU A 1 168 ? -12.899 4.321 12.686 1.00 95.50 168 LEU A N 1
ATOM 1311 C CA . LEU A 1 168 ? -11.600 4.595 12.063 1.00 95.50 168 LEU A CA 1
ATOM 1312 C C . LEU A 1 168 ? -10.461 3.910 12.843 1.00 95.50 168 LEU A C 1
ATOM 1314 O O . LEU A 1 168 ? -10.125 4.354 13.943 1.00 95.50 168 LEU A O 1
ATOM 1318 N N . PRO A 1 169 ? -9.751 2.917 12.266 1.00 95.44 169 PRO A N 1
ATOM 1319 C CA . PRO A 1 169 ? -8.667 2.219 12.960 1.00 95.44 169 PRO A CA 1
ATOM 1320 C C . PRO A 1 169 ? -7.551 3.130 13.480 1.00 95.44 169 PRO A C 1
ATOM 1322 O O . PRO A 1 169 ? -6.921 2.817 14.483 1.00 95.44 169 PRO A O 1
ATOM 1325 N N . LEU A 1 170 ? -7.273 4.237 12.784 1.00 94.31 170 LEU A N 1
ATOM 1326 C CA . LEU A 1 170 ? -6.257 5.201 13.207 1.00 94.31 170 LEU A CA 1
ATOM 1327 C C . LEU A 1 170 ? -6.669 5.989 14.459 1.00 94.31 170 LEU A C 1
ATOM 1329 O O . LEU A 1 170 ? -5.795 6.317 15.246 1.00 94.31 170 LEU A O 1
ATOM 1333 N N . ALA A 1 171 ? -7.960 6.288 14.636 1.00 94.12 171 ALA A N 1
ATOM 1334 C CA . ALA A 1 171 ? -8.459 6.996 15.816 1.00 94.12 171 ALA A CA 1
ATOM 1335 C C . ALA A 1 171 ? -8.562 6.066 17.037 1.00 94.12 171 ALA A C 1
ATOM 1337 O O . ALA A 1 171 ? -8.315 6.488 18.158 1.00 94.12 171 ALA A O 1
ATOM 1338 N N . LEU A 1 172 ? -8.867 4.786 16.799 1.00 93.81 172 LEU A N 1
ATOM 1339 C CA . LEU A 1 172 ? -9.020 3.765 17.842 1.00 93.81 172 LEU A CA 1
ATOM 1340 C C . LEU A 1 172 ? -7.685 3.274 18.420 1.00 93.81 172 LEU A C 1
ATOM 1342 O O . LEU A 1 172 ? -7.642 2.765 19.537 1.00 93.81 172 LEU A O 1
ATOM 1346 N N . LYS A 1 173 ? -6.594 3.398 17.655 1.00 84.19 173 LYS A N 1
ATOM 1347 C CA . LYS A 1 173 ? -5.238 3.096 18.121 1.00 84.19 173 LYS A CA 1
ATOM 1348 C C . LYS A 1 173 ? -4.643 4.316 18.820 1.00 84.19 173 LYS A C 1
ATOM 1350 O O . LYS A 1 173 ? -3.868 5.049 18.205 1.00 84.19 173 LYS A O 1
ATOM 1355 N N . VAL A 1 174 ? -5.036 4.506 20.077 1.00 59.91 174 VAL A N 1
ATOM 1356 C CA . VAL A 1 174 ? -4.437 5.472 21.014 1.00 59.91 174 VAL A CA 1
ATOM 1357 C C . VAL A 1 174 ? -3.205 4.866 21.678 1.00 59.91 174 VAL A C 1
ATOM 1359 O O . VAL A 1 174 ? -3.223 3.635 21.916 1.00 59.91 174 VAL A O 1
#

Solvent-accessible surface area (backbone atoms only — not comparable to full-atom values): 9980 Å² total; per-residue (Å²): 55,65,84,52,47,44,62,68,58,53,52,47,55,48,51,62,54,47,78,74,37,93,83,43,80,41,76,41,84,43,76,47,49,82,83,53,78,87,42,73,71,39,51,51,51,54,38,48,58,51,26,58,73,67,75,45,90,80,84,63,86,49,65,67,60,43,16,53,52,47,26,56,58,55,70,69,45,74,20,32,37,42,34,40,35,53,39,74,64,80,74,66,46,62,71,46,16,48,68,58,76,94,72,34,63,60,52,46,77,48,76,36,45,57,45,65,68,40,42,68,75,73,42,96,77,79,77,82,57,63,66,42,52,72,69,57,30,46,55,47,28,39,71,46,68,33,76,64,41,69,35,86,90,37,26,69,59,45,49,53,54,43,58,76,38,64,22,30,57,54,66,39,58,102